Protein AF-A0A7S4MHS4-F1 (afdb_monomer_lite)

Organism: NCBI:txid1487602

Sequence (115 aa):
IYREIQRLIETREDPSRLHTLQKLYQYDGLDTCATDGMCAEKCPVAINTGEFVKEMRRLQSSMFADSLSMFIAKNYSAALSAARFALLGASWLHSTTSASFIKSINSLAHRLLPR

Foldseek 3Di:
DVVVLVVCVVVVPDPPVNVVVVVVCCVPPAVPDPLPQVVLVPDPVSDRVSVVSVVVVVVVDDPVVVVVVVVCVVVVVVNVVVVVVVVVVVVVCCVPVVVVVVVVVVVVVCVVDDD

Secondary structure (DSSP, 8-state):
-HHHHHHHHHH-S-HHHHHHHHHHHIIIIIIT---S-THHHH-TT---HHHHHHHHHHHTS-HHHHHHHHHHHHTHHHHHHHHHHHHHHHHHHHHHHHHHHHHHHHHHHHHH---

InterPro domains:
  IPR009051 Alpha-helical ferredoxin [G3DSA:1.10.1060.10] (2-67)

Structure (mmCIF, N/CA/C/O backbone):
data_AF-A0A7S4MHS4-F1
#
_entry.id   AF-A0A7S4MHS4-F1
#
loop_
_atom_site.group_PDB
_atom_site.id
_atom_site.type_symbol
_atom_site.label_atom_id
_atom_site.label_alt_id
_atom_site.label_comp_id
_atom_site.label_asym_id
_atom_site.label_entity_id
_atom_site.label_seq_id
_atom_site.pdbx_PDB_ins_code
_atom_site.Cartn_x
_atom_site.Cartn_y
_atom_site.Cartn_z
_atom_site.occupancy
_atom_site.B_iso_or_equiv
_atom_site.auth_seq_id
_atom_site.auth_comp_id
_atom_site.auth_asym_id
_atom_site.auth_atom_id
_atom_site.pdbx_PDB_model_num
ATOM 1 N N . ILE A 1 1 ? -19.728 -3.144 6.016 1.00 88.62 1 ILE A N 1
ATOM 2 C CA . ILE A 1 1 ? -18.611 -3.345 6.973 1.00 88.62 1 ILE A CA 1
ATOM 3 C C . ILE A 1 1 ? -18.001 -2.011 7.400 1.00 88.62 1 ILE A C 1
ATOM 5 O O . ILE A 1 1 ? -18.168 -1.661 8.557 1.00 88.62 1 ILE A O 1
ATOM 9 N N . TYR A 1 2 ? -17.408 -1.216 6.498 1.00 92.88 2 TYR A N 1
ATOM 10 C CA . TYR A 1 2 ? -16.755 0.052 6.877 1.00 92.88 2 TYR A CA 1
ATOM 11 C C . TYR A 1 2 ? -17.650 1.040 7.653 1.00 92.88 2 TYR A C 1
ATOM 13 O O . TYR A 1 2 ? -17.225 1.582 8.664 1.00 92.88 2 TYR A O 1
ATOM 21 N N . ARG A 1 3 ? -18.922 1.210 7.258 1.00 94.81 3 ARG A N 1
ATOM 22 C CA . ARG A 1 3 ? -19.891 2.041 8.004 1.00 94.81 3 ARG A CA 1
ATOM 23 C C . ARG A 1 3 ? -20.070 1.589 9.461 1.00 94.81 3 ARG A C 1
ATOM 25 O O . ARG A 1 3 ? -20.150 2.423 10.350 1.00 94.81 3 ARG A O 1
ATOM 32 N N . GLU A 1 4 ? -20.118 0.279 9.696 1.00 96.88 4 GLU A N 1
ATOM 33 C CA . GLU A 1 4 ? -20.254 -0.275 11.049 1.00 96.88 4 GLU A CA 1
ATOM 34 C C . GLU A 1 4 ? -18.964 -0.097 11.858 1.00 96.88 4 GLU A C 1
ATOM 36 O O . GLU A 1 4 ? -19.031 0.195 13.045 1.00 96.88 4 GLU A O 1
ATOM 41 N N . ILE A 1 5 ? -17.793 -0.193 11.214 1.00 96.38 5 ILE A N 1
ATOM 42 C CA . ILE A 1 5 ? -16.506 0.145 11.840 1.00 96.38 5 ILE A CA 1
ATOM 43 C C . ILE A 1 5 ? -16.525 1.601 12.329 1.00 96.38 5 ILE A C 1
ATOM 45 O O . ILE A 1 5 ? -16.180 1.843 13.479 1.00 96.38 5 ILE A O 1
ATOM 49 N N . GLN A 1 6 ? -16.975 2.553 11.501 1.00 96.19 6 GLN A N 1
ATOM 50 C CA . GLN A 1 6 ? -17.064 3.967 11.897 1.00 96.19 6 GLN A CA 1
ATOM 51 C C . GLN A 1 6 ? -18.028 4.179 13.069 1.00 96.19 6 GLN A C 1
ATOM 53 O O . GLN A 1 6 ? -17.652 4.789 14.067 1.00 96.19 6 GLN A O 1
ATOM 58 N N . ARG A 1 7 ? -19.225 3.579 13.012 1.00 98.06 7 ARG A N 1
ATOM 59 C CA . ARG A 1 7 ? -20.185 3.635 14.124 1.00 98.06 7 ARG A CA 1
ATOM 60 C C . ARG A 1 7 ? -19.575 3.108 15.429 1.00 98.06 7 ARG A C 1
ATOM 62 O O . ARG A 1 7 ? -19.746 3.722 16.478 1.00 98.06 7 ARG A O 1
ATOM 69 N N . LEU A 1 8 ? -18.860 1.981 15.387 1.00 98.00 8 LEU A N 1
ATOM 70 C CA . LEU A 1 8 ? -18.217 1.392 16.570 1.00 98.00 8 LEU A CA 1
ATOM 71 C C . LEU A 1 8 ? -17.035 2.226 17.091 1.00 98.00 8 LEU A C 1
ATOM 73 O O . LEU A 1 8 ? -16.819 2.266 18.301 1.00 98.00 8 LEU A O 1
ATOM 77 N N . ILE A 1 9 ? -16.299 2.916 16.213 1.00 96.75 9 ILE A N 1
ATOM 78 C CA . ILE A 1 9 ? -15.249 3.874 16.605 1.00 96.75 9 ILE A CA 1
ATOM 79 C C . ILE A 1 9 ? -15.854 5.049 17.385 1.00 96.75 9 ILE A C 1
ATOM 81 O O . ILE A 1 9 ? -15.316 5.437 18.423 1.00 96.75 9 ILE A O 1
ATOM 85 N N . GLU A 1 10 ? -16.969 5.598 16.902 1.00 97.50 10 GLU A N 1
ATOM 86 C CA . GLU A 1 10 ? -17.647 6.743 17.521 1.00 97.50 10 GLU A CA 1
ATOM 87 C C . GLU A 1 10 ? -18.312 6.371 18.853 1.00 97.50 10 GLU A C 1
ATOM 89 O O . GLU A 1 10 ? -18.130 7.057 19.858 1.00 97.50 10 GLU A O 1
ATOM 94 N N . THR A 1 11 ? -19.061 5.266 18.869 1.00 97.25 11 THR A N 1
ATOM 95 C CA . THR A 1 11 ? -19.882 4.845 20.020 1.00 97.25 11 THR A CA 1
ATOM 96 C C . THR A 1 11 ? -19.088 4.131 21.115 1.00 97.25 11 THR A C 1
ATOM 98 O O . THR A 1 11 ? -19.490 4.167 22.275 1.00 97.25 11 THR A O 1
ATOM 101 N N . ARG A 1 12 ? -17.958 3.490 20.775 1.00 95.88 12 ARG A N 1
ATOM 102 C CA . ARG A 1 12 ? -17.108 2.691 21.687 1.00 95.88 12 ARG A CA 1
ATOM 103 C C . ARG A 1 12 ? -17.827 1.536 22.406 1.00 95.88 12 ARG A C 1
ATOM 105 O O . ARG A 1 12 ? -17.332 1.053 23.420 1.00 95.88 12 ARG A O 1
ATOM 112 N N . GLU A 1 13 ? -18.961 1.077 21.878 1.00 95.81 13 GLU A N 1
ATOM 113 C CA . GLU A 1 13 ? -19.819 0.059 22.508 1.00 95.81 13 GLU A CA 1
ATOM 114 C C . GLU A 1 13 ? -19.182 -1.338 22.572 1.00 95.81 13 GLU A C 1
ATOM 116 O O . GLU A 1 13 ? -19.310 -2.022 23.583 1.00 95.81 13 GLU A O 1
ATOM 121 N N . ASP A 1 14 ? -18.503 -1.775 21.504 1.00 96.62 14 ASP A N 1
ATOM 122 C CA . ASP A 1 14 ? -17.963 -3.139 21.389 1.00 96.62 14 ASP A CA 1
ATOM 123 C C . ASP A 1 14 ? -16.560 -3.146 20.742 1.00 96.62 14 ASP A C 1
ATOM 125 O O . ASP A 1 14 ? -16.420 -3.259 19.514 1.00 96.62 14 ASP A O 1
ATOM 129 N N . PRO A 1 15 ? -15.495 -3.019 21.558 1.00 96.06 15 PRO A N 1
ATOM 130 C CA . PRO A 1 15 ? -14.113 -2.997 21.079 1.00 96.06 15 PRO A CA 1
ATOM 131 C C . PRO A 1 15 ? -13.657 -4.319 20.443 1.00 96.06 15 PRO A C 1
ATOM 133 O O . PRO A 1 15 ? -12.859 -4.314 19.502 1.00 96.06 15 PRO A O 1
ATOM 136 N N . SER A 1 16 ? -14.159 -5.459 20.928 1.00 97.31 16 SER A N 1
ATOM 137 C CA . SER A 1 16 ? -13.783 -6.786 20.423 1.00 97.31 16 SER A CA 1
ATOM 138 C C . SER A 1 16 ? -14.331 -7.017 19.016 1.00 97.31 16 SER A C 1
ATOM 140 O O . SER A 1 16 ? -13.610 -7.479 18.118 1.00 97.31 16 SER A O 1
ATOM 142 N N . ARG A 1 17 ? -15.591 -6.637 18.788 1.00 97.00 17 ARG A N 1
ATOM 143 C CA . ARG A 1 17 ? -16.203 -6.675 17.458 1.00 97.00 17 ARG A CA 1
ATOM 144 C C . ARG A 1 17 ? -15.569 -5.659 16.518 1.00 97.00 17 ARG A C 1
ATOM 146 O O . ARG A 1 17 ? -15.319 -6.005 15.363 1.00 97.00 17 ARG A O 1
ATOM 153 N N . LEU A 1 18 ? -15.243 -4.456 16.998 1.00 98.00 18 LEU A N 1
ATOM 154 C CA . LEU A 1 18 ? -14.508 -3.459 16.214 1.00 98.00 18 LEU A CA 1
ATOM 155 C C . LEU A 1 18 ? -13.182 -4.029 15.692 1.00 98.00 18 LEU A C 1
ATOM 157 O O . LEU A 1 18 ? -12.940 -3.986 14.486 1.00 98.00 18 LEU A O 1
ATOM 161 N N . HIS A 1 19 ? -12.365 -4.619 16.570 1.00 97.06 19 HIS A N 1
ATOM 162 C CA . HIS A 1 19 ? -11.082 -5.207 16.180 1.00 97.06 19 HIS A CA 1
ATOM 163 C C . HIS A 1 19 ? -11.250 -6.323 15.137 1.00 97.06 19 HIS A C 1
ATOM 165 O O . HIS A 1 19 ? -10.529 -6.373 14.139 1.00 97.06 19 HIS A O 1
ATOM 171 N N . THR A 1 20 ? -12.251 -7.186 15.329 1.00 96.88 20 THR A N 1
ATOM 172 C CA . THR A 1 20 ? -12.566 -8.268 14.384 1.00 96.88 20 THR A CA 1
ATOM 173 C C . THR A 1 20 ? -12.938 -7.717 13.007 1.00 96.88 20 THR A C 1
ATOM 175 O O . THR A 1 20 ? -12.401 -8.163 11.993 1.00 96.88 20 THR A O 1
ATOM 178 N N . LEU A 1 21 ? -13.818 -6.712 12.958 1.00 97.12 21 LEU A N 1
ATOM 179 C CA . LEU A 1 21 ? -14.240 -6.088 11.704 1.00 97.12 21 LEU A CA 1
ATOM 180 C C . LEU A 1 21 ? -13.094 -5.349 11.010 1.00 97.12 21 LEU A C 1
ATOM 182 O O . LEU A 1 21 ? -12.989 -5.431 9.789 1.00 97.12 21 LEU A O 1
ATOM 186 N N . GLN A 1 22 ? -12.227 -4.663 11.758 1.00 95.94 22 GLN A N 1
ATOM 187 C CA . GLN A 1 22 ? -11.037 -4.012 11.203 1.00 95.94 22 GLN A CA 1
ATOM 188 C C . GLN A 1 22 ? -10.094 -5.029 10.553 1.00 95.94 22 GLN A C 1
ATOM 190 O O . GLN A 1 22 ? -9.651 -4.813 9.426 1.00 95.94 22 GLN A O 1
ATOM 195 N N . LYS A 1 23 ? -9.837 -6.159 11.223 1.00 95.25 23 LYS A N 1
ATOM 196 C CA . LYS A 1 23 ? -8.977 -7.223 10.692 1.00 95.25 23 LYS A CA 1
ATOM 197 C C . LYS A 1 23 ? -9.548 -7.847 9.417 1.00 95.25 23 LYS A C 1
ATOM 199 O O . LYS A 1 23 ? -8.808 -8.033 8.457 1.00 95.25 23 LYS A O 1
ATOM 204 N N . LEU A 1 24 ? -10.849 -8.143 9.394 1.00 95.88 24 LEU A N 1
ATOM 205 C CA . LEU A 1 24 ? -11.519 -8.665 8.196 1.00 95.88 24 LEU A CA 1
ATOM 206 C C . LEU A 1 24 ? -11.472 -7.651 7.049 1.00 95.88 24 LEU A C 1
ATOM 208 O O . LEU A 1 24 ? -11.111 -7.989 5.925 1.00 95.88 24 LEU A O 1
ATOM 212 N N . TYR A 1 25 ? -11.767 -6.385 7.349 1.00 95.75 25 TYR A N 1
ATOM 213 C CA . TYR A 1 25 ? -11.783 -5.325 6.347 1.00 95.75 25 TYR A CA 1
ATOM 214 C C . TYR A 1 25 ? -10.403 -5.046 5.740 1.00 95.75 25 TYR A C 1
ATOM 216 O O . TYR A 1 25 ? -10.332 -4.652 4.577 1.00 95.75 25 TYR A O 1
ATOM 224 N N . GLN A 1 26 ? -9.315 -5.273 6.485 1.00 95.50 26 GLN A N 1
ATOM 225 C CA . GLN A 1 26 ? -7.962 -5.158 5.942 1.00 95.50 26 GLN A CA 1
ATOM 226 C C . GLN A 1 26 ? -7.784 -6.071 4.725 1.00 95.50 26 GLN A C 1
ATOM 228 O O . GLN A 1 26 ? -7.416 -5.590 3.661 1.00 95.50 26 GLN A O 1
ATOM 233 N N . TYR A 1 27 ? -8.124 -7.353 4.837 1.00 93.81 27 TYR A N 1
ATOM 234 C CA . TYR A 1 27 ? -7.957 -8.279 3.721 1.00 93.81 27 TYR A CA 1
ATOM 235 C C . TYR A 1 27 ? -9.056 -8.108 2.658 1.00 93.81 27 TYR A C 1
ATOM 237 O O . TYR A 1 27 ? -8.766 -7.844 1.488 1.00 93.81 27 TYR A O 1
ATOM 245 N N . ASP A 1 28 ? -10.324 -8.177 3.068 1.00 93.38 28 ASP A N 1
ATOM 246 C CA . ASP A 1 28 ? -11.476 -8.215 2.152 1.00 93.38 28 ASP A CA 1
ATOM 247 C C . ASP A 1 28 ? -11.762 -6.868 1.473 1.00 93.38 28 ASP A C 1
ATOM 249 O O . ASP A 1 28 ? -12.397 -6.814 0.422 1.00 93.38 28 ASP A O 1
ATOM 253 N N . GLY A 1 29 ? -11.357 -5.762 2.102 1.00 92.31 29 GLY A N 1
ATOM 254 C CA . GLY A 1 29 ? -11.644 -4.408 1.633 1.00 92.31 29 GLY A CA 1
ATOM 255 C C . GLY A 1 29 ? -10.420 -3.673 1.103 1.00 92.31 29 GLY A C 1
ATOM 256 O O . GLY A 1 29 ? -10.525 -2.958 0.105 1.00 92.31 29 GLY A O 1
ATOM 257 N N . LEU A 1 30 ? -9.269 -3.821 1.766 1.00 95.38 30 LEU A N 1
ATOM 258 C CA . LEU A 1 30 ? -8.059 -3.094 1.394 1.00 95.38 30 LEU A CA 1
ATOM 259 C C . LEU A 1 30 ? -7.142 -3.950 0.535 1.00 95.38 30 LEU A C 1
ATOM 261 O O . LEU A 1 30 ? -6.921 -3.562 -0.602 1.00 95.38 30 LEU A O 1
ATOM 265 N N . ASP A 1 31 ? -6.626 -5.080 1.008 1.00 95.12 31 ASP A N 1
ATOM 266 C CA . ASP A 1 31 ? -5.529 -5.815 0.358 1.00 95.12 31 ASP A CA 1
ATOM 267 C C . ASP A 1 31 ? -5.945 -6.481 -0.962 1.00 95.12 31 ASP A C 1
ATOM 269 O O . ASP A 1 31 ? -5.188 -6.468 -1.931 1.00 95.12 31 ASP A O 1
ATOM 273 N N . THR A 1 32 ? -7.172 -6.995 -1.038 1.00 95.38 32 THR A N 1
ATOM 274 C CA . THR A 1 32 ? -7.716 -7.647 -2.246 1.00 95.38 32 THR A CA 1
ATOM 275 C C . THR A 1 32 ? -8.200 -6.663 -3.317 1.00 95.38 32 THR A C 1
ATOM 277 O O . THR A 1 32 ? -8.479 -7.064 -4.448 1.00 95.38 32 THR A O 1
ATOM 280 N N . CYS A 1 33 ? -8.274 -5.364 -3.008 1.00 95.06 33 CYS A N 1
ATOM 281 C CA . CYS A 1 33 ? -8.657 -4.342 -3.978 1.00 95.06 33 CYS A CA 1
ATOM 282 C C . CYS A 1 33 ? -7.567 -4.148 -5.048 1.00 95.06 33 CYS A C 1
ATOM 284 O O . CYS A 1 33 ? -6.407 -3.864 -4.732 1.00 95.06 33 CYS A O 1
ATOM 286 N N . ALA A 1 34 ? -7.960 -4.210 -6.325 1.00 95.38 34 ALA A N 1
ATOM 287 C CA . ALA A 1 34 ? -7.070 -3.977 -7.466 1.00 95.38 34 ALA A CA 1
ATOM 288 C C . ALA A 1 34 ? -6.647 -2.505 -7.634 1.00 95.38 34 ALA A C 1
ATOM 290 O O . ALA A 1 34 ? -5.665 -2.217 -8.314 1.00 95.38 34 ALA A O 1
ATOM 291 N N . THR A 1 35 ? -7.345 -1.557 -6.993 1.00 95.31 35 THR A N 1
ATOM 292 C CA . THR A 1 35 ? -7.077 -0.101 -7.049 1.00 95.31 35 THR A CA 1
ATOM 293 C C . THR A 1 35 ? -7.117 0.534 -8.449 1.00 95.31 35 THR A C 1
ATOM 295 O O . THR A 1 35 ? -6.641 1.653 -8.640 1.00 95.31 35 THR A O 1
ATOM 298 N N . ASP A 1 36 ? -7.722 -0.152 -9.416 1.00 95.12 36 ASP A N 1
ATOM 299 C CA . ASP A 1 36 ? -7.899 0.297 -10.802 1.00 95.12 36 ASP A CA 1
ATOM 300 C C . ASP A 1 36 ? -9.100 1.242 -10.993 1.00 95.12 36 ASP A C 1
ATOM 302 O O . ASP A 1 36 ? -9.148 1.993 -11.962 1.00 95.12 36 ASP A O 1
ATOM 306 N N . GLY A 1 37 ? -10.051 1.245 -10.055 1.00 94.25 37 GLY A N 1
ATOM 307 C CA . GLY A 1 37 ? -11.243 2.094 -10.100 1.00 94.25 37 GLY A CA 1
ATOM 308 C C . GLY A 1 37 ? -12.368 1.561 -10.988 1.00 94.25 37 GLY A C 1
ATOM 309 O O . GLY A 1 37 ? -13.394 2.229 -11.108 1.00 94.25 37 GLY A O 1
ATOM 310 N N . MET A 1 38 ? -12.254 0.342 -11.532 1.00 95.06 38 MET A N 1
ATOM 311 C CA . MET A 1 38 ? -13.267 -0.232 -12.437 1.00 95.06 38 MET A CA 1
ATOM 312 C C . MET A 1 38 ? -14.653 -0.392 -11.790 1.00 95.06 38 MET A C 1
ATOM 314 O O . MET A 1 38 ? -15.663 -0.492 -12.482 1.00 95.06 38 MET A O 1
ATOM 318 N N . CYS A 1 39 ? -14.731 -0.363 -10.457 1.00 94.50 39 CYS A N 1
ATOM 319 C CA . CYS A 1 39 ? -15.991 -0.308 -9.715 1.00 94.50 39 CYS A CA 1
ATOM 320 C C . CYS 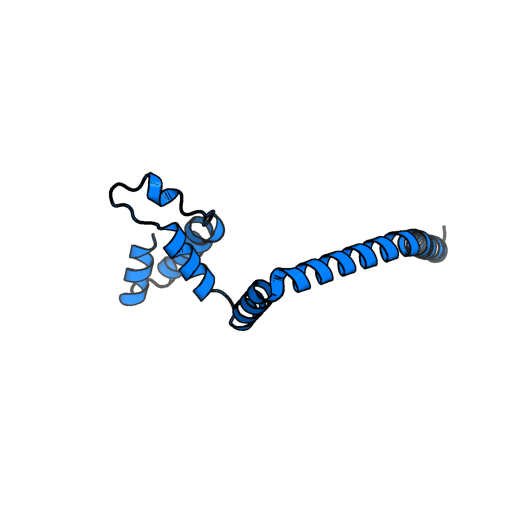A 1 39 ? -16.896 0.874 -10.116 1.00 94.50 39 CYS A C 1
ATOM 322 O O . CYS A 1 39 ? -18.120 0.737 -10.072 1.00 94.50 39 CYS A O 1
ATOM 324 N N . ALA A 1 40 ? -16.315 2.003 -10.538 1.00 96.31 40 ALA A N 1
ATOM 325 C CA . ALA A 1 40 ? -17.058 3.201 -10.913 1.00 96.31 40 ALA A CA 1
ATOM 326 C C . ALA A 1 40 ? -17.901 2.980 -12.179 1.00 96.31 40 ALA A C 1
ATOM 328 O O . ALA A 1 40 ? -19.038 3.436 -12.235 1.00 96.31 40 ALA A O 1
ATOM 329 N N . GLU A 1 41 ? -17.399 2.188 -13.133 1.00 94.69 41 GLU A N 1
ATOM 330 C CA . GLU A 1 41 ? -18.064 1.879 -14.411 1.00 94.69 41 GLU A CA 1
ATOM 331 C C . GLU A 1 41 ? -19.411 1.162 -14.239 1.00 94.69 41 GLU A C 1
ATOM 333 O O . GLU A 1 41 ? -20.296 1.239 -15.089 1.00 94.69 41 GLU A O 1
ATOM 338 N N . LYS A 1 42 ? -19.572 0.417 -13.139 1.00 94.56 42 LYS A N 1
ATOM 339 C CA . LYS A 1 42 ? -20.806 -0.317 -12.814 1.00 94.56 42 LYS A CA 1
ATOM 340 C C . LYS A 1 42 ? -21.640 0.369 -11.736 1.00 94.56 42 LYS A C 1
ATOM 342 O O . LYS A 1 42 ? -22.752 -0.078 -11.458 1.00 94.56 42 LYS A O 1
ATOM 347 N N . CYS A 1 43 ? -21.118 1.418 -11.104 1.00 95.31 43 CYS A N 1
ATOM 348 C CA . CYS A 1 43 ? -21.790 2.079 -9.998 1.00 95.31 43 CYS A CA 1
ATOM 349 C C . CYS A 1 43 ? -22.918 2.985 -10.530 1.00 95.31 43 CYS A C 1
ATOM 351 O O . CYS A 1 43 ? -22.629 3.933 -11.257 1.00 95.31 43 CYS A O 1
ATOM 353 N N . PRO A 1 44 ? -24.191 2.786 -10.130 1.00 96.75 44 PRO A N 1
ATOM 354 C CA . PRO A 1 44 ? -25.319 3.581 -10.636 1.00 96.75 44 PRO A CA 1
ATOM 355 C C . PRO A 1 44 ? -25.255 5.065 -10.244 1.00 96.75 44 PRO A C 1
ATOM 357 O O . PRO A 1 44 ? -25.978 5.885 -10.798 1.00 96.75 44 PRO A O 1
ATOM 360 N N . VAL A 1 45 ? -24.403 5.404 -9.276 1.00 96.25 45 VAL A N 1
ATOM 361 C CA . VAL A 1 45 ? -24.179 6.767 -8.774 1.00 96.25 45 VAL A CA 1
ATOM 362 C C . VAL A 1 45 ? -22.763 7.274 -9.075 1.00 96.25 45 VAL A C 1
ATOM 364 O O . VAL A 1 45 ? -22.344 8.272 -8.501 1.00 96.25 45 VAL A O 1
ATOM 367 N N . ALA A 1 46 ? -22.021 6.584 -9.953 1.00 92.44 46 ALA A N 1
ATOM 368 C CA . ALA A 1 46 ? -20.684 6.968 -10.416 1.00 92.44 46 ALA A CA 1
ATOM 369 C C . ALA A 1 46 ? -19.647 7.212 -9.295 1.00 92.44 46 ALA A C 1
ATOM 371 O O . ALA A 1 46 ? -18.753 8.046 -9.425 1.00 92.44 46 ALA A O 1
ATOM 372 N N . ILE A 1 47 ? -19.745 6.476 -8.183 1.00 95.56 47 ILE A N 1
ATOM 373 C CA . ILE A 1 47 ? -18.781 6.563 -7.077 1.00 95.56 47 ILE A CA 1
ATOM 374 C C . ILE A 1 47 ? -17.617 5.601 -7.323 1.00 95.56 47 ILE A C 1
ATOM 376 O O . ILE A 1 47 ? -17.823 4.413 -7.574 1.00 95.56 47 ILE A O 1
ATOM 380 N N . ASN A 1 48 ? -16.390 6.097 -7.158 1.00 94.75 48 ASN A N 1
ATOM 381 C CA . ASN A 1 48 ? -15.174 5.292 -7.214 1.00 94.75 48 ASN A CA 1
ATOM 382 C C . ASN A 1 48 ? -14.711 4.886 -5.805 1.00 94.75 48 ASN A C 1
ATOM 384 O O . ASN A 1 48 ? -14.032 5.639 -5.106 1.00 94.75 48 ASN A O 1
ATOM 388 N N . THR A 1 49 ? -15.039 3.666 -5.381 1.00 93.56 49 THR A N 1
ATOM 389 C CA . THR A 1 49 ? -14.544 3.127 -4.102 1.00 93.56 49 THR A CA 1
ATOM 390 C C . THR A 1 49 ? -13.065 2.739 -4.155 1.00 93.56 49 THR A C 1
ATOM 392 O O . THR A 1 49 ? -12.417 2.681 -3.112 1.00 93.56 49 THR A O 1
ATOM 395 N N . GLY A 1 50 ? -12.499 2.527 -5.346 1.00 95.44 50 GLY A N 1
ATOM 396 C CA . GLY A 1 50 ? -11.070 2.273 -5.529 1.00 95.44 50 GLY A CA 1
ATOM 397 C C . GLY A 1 50 ? -10.205 3.469 -5.129 1.00 95.44 50 GLY A C 1
ATOM 398 O O . GLY A 1 50 ? -9.163 3.287 -4.503 1.00 95.44 50 GLY A O 1
ATOM 399 N N . GLU A 1 51 ? -10.652 4.694 -5.413 1.00 95.62 51 GLU A N 1
ATOM 400 C CA . GLU A 1 51 ? 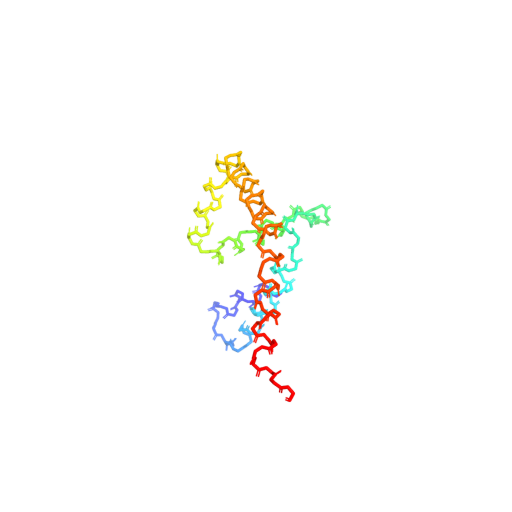-9.969 5.917 -4.969 1.00 95.62 51 GLU A CA 1
ATOM 401 C C . GLU A 1 51 ? -9.981 6.050 -3.442 1.00 95.62 51 GLU A C 1
ATOM 403 O O . GLU A 1 51 ? -8.947 6.315 -2.828 1.00 95.62 51 GLU A O 1
ATOM 408 N N . PHE A 1 52 ? -11.119 5.740 -2.820 1.00 93.69 52 PHE A N 1
ATOM 409 C CA . PHE A 1 52 ? -11.228 5.664 -1.366 1.00 93.69 52 PHE A CA 1
ATOM 410 C C . PHE A 1 52 ? -10.253 4.637 -0.759 1.00 93.69 52 PHE A C 1
ATOM 412 O O . PHE A 1 52 ? -9.571 4.936 0.222 1.00 93.69 52 PHE A O 1
ATOM 419 N N . VAL A 1 53 ? -10.114 3.448 -1.356 1.00 96.12 53 VAL A N 1
ATOM 420 C CA . VAL A 1 53 ? -9.137 2.444 -0.894 1.00 96.12 53 VAL A CA 1
ATOM 421 C C . VAL A 1 53 ? -7.694 2.931 -1.069 1.00 96.12 53 VAL A C 1
ATOM 423 O O . VAL A 1 53 ? -6.870 2.703 -0.181 1.00 96.12 53 VAL A O 1
ATOM 426 N N . LYS A 1 54 ? -7.369 3.627 -2.168 1.00 94.69 54 LYS A N 1
ATOM 427 C CA . LYS A 1 54 ? -6.029 4.210 -2.379 1.00 94.69 54 LYS A CA 1
ATOM 428 C C . LYS A 1 54 ? -5.679 5.218 -1.290 1.00 94.69 54 LYS A C 1
ATOM 430 O O . LYS A 1 54 ? -4.568 5.173 -0.767 1.00 94.69 54 LYS A O 1
ATOM 435 N N . GLU A 1 55 ? -6.625 6.072 -0.920 1.00 93.69 55 GLU A N 1
ATOM 436 C CA . GLU A 1 55 ? -6.445 7.029 0.170 1.00 93.69 55 GLU A CA 1
ATOM 437 C C . GLU A 1 55 ? -6.225 6.316 1.511 1.00 93.69 55 GLU A C 1
ATOM 439 O O . GLU A 1 55 ? -5.254 6.595 2.211 1.00 93.69 55 GLU A O 1
ATOM 444 N N . MET A 1 56 ? -7.048 5.315 1.833 1.00 94.12 56 MET A N 1
ATOM 445 C CA . MET A 1 56 ? -6.881 4.513 3.052 1.00 94.12 56 MET A CA 1
ATOM 446 C C . MET A 1 56 ? -5.513 3.815 3.114 1.00 94.12 56 MET A C 1
ATOM 448 O O . MET A 1 56 ? -4.855 3.847 4.153 1.00 94.12 56 MET A O 1
ATOM 452 N N . ARG A 1 57 ? -5.047 3.227 2.002 1.00 93.75 57 ARG A N 1
ATOM 453 C CA . ARG A 1 57 ? -3.707 2.620 1.914 1.00 93.75 57 ARG A CA 1
ATOM 454 C C . ARG A 1 57 ? -2.596 3.664 2.070 1.00 93.75 57 ARG A C 1
ATOM 456 O O . ARG A 1 57 ? -1.583 3.370 2.698 1.00 93.75 57 ARG A O 1
ATOM 463 N N . ARG A 1 58 ? -2.783 4.887 1.554 1.00 92.44 58 ARG A N 1
ATOM 464 C CA . ARG A 1 58 ? -1.840 6.000 1.767 1.00 92.44 58 ARG A CA 1
ATOM 465 C C . ARG A 1 58 ? -1.742 6.364 3.247 1.00 92.44 58 ARG A C 1
ATOM 467 O O . ARG A 1 58 ? -0.634 6.511 3.747 1.00 92.44 58 ARG A O 1
ATOM 474 N N . LEU A 1 59 ? -2.871 6.446 3.953 1.00 91.31 59 LEU A N 1
ATOM 475 C CA . LEU A 1 59 ? -2.909 6.749 5.392 1.00 91.31 59 LEU A CA 1
ATOM 476 C C . LEU A 1 59 ? -2.242 5.668 6.260 1.00 91.31 59 LEU A C 1
ATOM 478 O O . LEU A 1 59 ? -1.766 5.971 7.350 1.00 91.31 59 LEU A O 1
ATOM 482 N N . GLN A 1 60 ? -2.192 4.420 5.785 1.00 91.62 60 GLN A N 1
ATOM 483 C CA . GLN A 1 60 ? -1.464 3.322 6.435 1.00 91.62 60 GLN A CA 1
ATOM 484 C C . GLN A 1 60 ? 0.036 3.300 6.089 1.00 91.62 60 GLN A C 1
ATOM 486 O O . GLN A 1 60 ? 0.802 2.567 6.717 1.00 91.62 60 GLN A O 1
ATOM 491 N N . SER A 1 61 ? 0.470 4.077 5.093 1.00 90.62 61 SER A N 1
ATOM 492 C CA . SER A 1 61 ? 1.868 4.137 4.675 1.00 90.62 61 SER A CA 1
ATOM 493 C C . SER A 1 61 ? 2.705 4.975 5.643 1.00 90.62 61 SER A C 1
ATOM 495 O O . SER A 1 61 ? 2.244 5.953 6.229 1.00 90.62 61 SER A O 1
ATOM 497 N N . SER A 1 62 ? 3.978 4.612 5.795 1.00 94.38 62 SER A N 1
ATOM 498 C CA . SER A 1 62 ? 4.917 5.414 6.583 1.00 94.38 62 SER A CA 1
ATOM 499 C C . SER A 1 62 ? 5.320 6.689 5.834 1.00 94.38 62 SER A C 1
ATOM 501 O O . SER A 1 62 ? 5.468 6.682 4.612 1.00 94.38 62 SER A O 1
ATOM 503 N N . MET A 1 63 ? 5.601 7.770 6.572 1.00 91.75 63 MET A N 1
ATOM 504 C CA . MET A 1 63 ? 6.092 9.03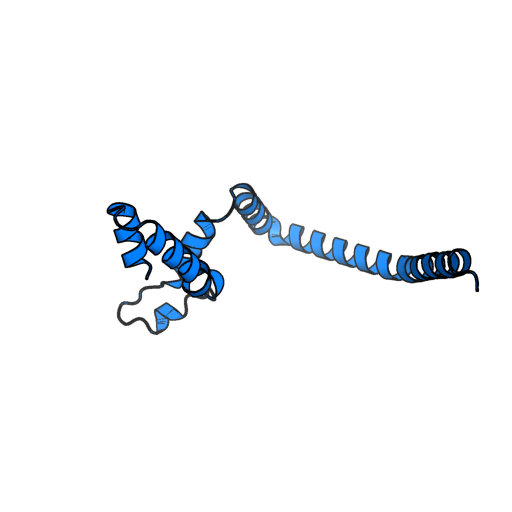2 5.991 1.00 91.75 63 MET A CA 1
ATOM 505 C C . MET A 1 63 ? 7.370 8.839 5.160 1.00 91.75 63 MET A C 1
ATOM 507 O O . MET A 1 63 ? 7.569 9.499 4.142 1.00 91.75 63 MET A O 1
ATOM 511 N N . PHE A 1 64 ? 8.239 7.914 5.581 1.00 94.81 64 PHE A N 1
ATOM 512 C CA . PHE A 1 64 ? 9.446 7.566 4.838 1.00 94.81 64 PHE A CA 1
ATOM 513 C C . PHE A 1 64 ? 9.117 6.896 3.500 1.00 94.81 64 PHE A C 1
ATOM 515 O O . PHE A 1 64 ? 9.658 7.297 2.471 1.00 94.81 64 PHE A O 1
ATOM 522 N N . ALA A 1 65 ? 8.218 5.905 3.501 1.00 92.62 65 ALA A N 1
ATOM 523 C CA . ALA A 1 65 ? 7.806 5.212 2.284 1.00 92.62 65 ALA A CA 1
ATOM 524 C C . ALA A 1 65 ? 7.119 6.161 1.293 1.00 92.62 65 ALA A C 1
ATOM 526 O O . ALA A 1 65 ? 7.386 6.078 0.094 1.00 92.62 65 ALA A O 1
ATOM 527 N N . ASP A 1 66 ? 6.292 7.088 1.778 1.00 91.69 66 ASP A N 1
ATOM 528 C CA . ASP A 1 66 ? 5.647 8.108 0.944 1.00 91.69 66 ASP A CA 1
ATOM 529 C C . ASP A 1 66 ? 6.676 9.058 0.305 1.00 91.69 66 ASP A C 1
ATOM 531 O O . ASP A 1 66 ? 6.711 9.223 -0.917 1.00 91.69 66 ASP A O 1
ATOM 535 N N . SER A 1 67 ? 7.610 9.585 1.104 1.00 94.06 67 SER A N 1
ATOM 536 C CA . SER A 1 67 ? 8.688 10.456 0.617 1.00 94.06 67 SER A CA 1
ATOM 537 C C . SER A 1 67 ? 9.593 9.755 -0.404 1.00 94.06 67 SER A C 1
ATOM 539 O O . SER A 1 67 ? 9.896 10.310 -1.464 1.00 94.06 67 SER A O 1
ATOM 541 N N . LEU A 1 68 ? 9.972 8.501 -0.136 1.00 95.25 68 LEU A N 1
ATOM 542 C CA . LEU A 1 68 ? 10.753 7.683 -1.063 1.00 95.25 68 LEU A CA 1
ATOM 543 C C . LEU A 1 68 ? 9.987 7.423 -2.365 1.00 95.25 68 LEU A C 1
ATOM 545 O O . LEU A 1 68 ? 10.558 7.550 -3.449 1.00 95.25 68 LEU A O 1
ATOM 549 N N . SER A 1 69 ? 8.694 7.109 -2.274 1.00 93.19 69 SER A N 1
ATOM 550 C CA . SER A 1 69 ? 7.834 6.896 -3.443 1.00 93.19 69 SER A CA 1
ATOM 551 C C . SER A 1 69 ? 7.760 8.156 -4.304 1.00 93.19 69 SER A C 1
ATOM 553 O O . SER A 1 69 ? 7.943 8.085 -5.520 1.00 93.19 69 SER A O 1
ATOM 555 N N . MET A 1 70 ? 7.594 9.324 -3.680 1.00 94.81 70 MET A N 1
ATOM 556 C CA . MET A 1 70 ? 7.607 10.618 -4.366 1.00 94.81 70 MET A CA 1
ATOM 557 C C . MET A 1 70 ? 8.968 10.938 -4.992 1.00 94.81 70 MET A C 1
ATOM 559 O O . MET A 1 70 ? 9.022 11.472 -6.103 1.00 94.81 70 MET A O 1
ATOM 563 N N . PHE A 1 71 ? 10.072 10.606 -4.321 1.00 96.44 71 PHE A N 1
ATOM 564 C CA . PHE A 1 71 ? 11.417 10.784 -4.866 1.00 96.44 71 PHE A CA 1
ATOM 565 C C . PHE A 1 71 ? 11.651 9.910 -6.105 1.00 96.44 71 PHE A C 1
ATOM 567 O O . PHE A 1 71 ? 12.136 10.415 -7.123 1.00 96.44 71 PHE A O 1
ATOM 574 N N . ILE A 1 72 ? 11.264 8.632 -6.042 1.00 97.06 72 ILE A N 1
ATOM 575 C CA . ILE A 1 72 ? 11.341 7.695 -7.171 1.00 97.06 72 ILE A CA 1
ATOM 576 C C . ILE A 1 72 ? 10.451 8.175 -8.317 1.00 97.06 72 ILE A C 1
ATOM 578 O O . ILE A 1 72 ? 10.904 8.195 -9.457 1.00 97.06 72 ILE A O 1
ATOM 582 N N . ALA A 1 73 ? 9.221 8.610 -8.031 1.00 95.75 73 ALA A N 1
ATOM 583 C CA . ALA A 1 73 ? 8.298 9.109 -9.047 1.00 95.75 73 ALA A CA 1
ATOM 584 C C . ALA A 1 73 ? 8.860 10.336 -9.783 1.00 95.75 73 ALA A C 1
ATOM 586 O O . ALA A 1 73 ? 8.810 10.398 -11.010 1.00 95.75 73 ALA A O 1
ATOM 587 N N . LYS A 1 74 ? 9.463 11.284 -9.051 1.00 97.31 74 LYS A N 1
ATOM 588 C CA . LYS A 1 74 ? 10.104 12.474 -9.637 1.00 97.31 74 LYS A CA 1
ATOM 589 C C . LYS A 1 74 ? 11.361 12.144 -10.447 1.00 97.31 74 LYS A C 1
ATOM 591 O O . LYS A 1 74 ? 11.658 12.847 -11.406 1.00 97.31 74 LYS A O 1
ATOM 596 N N . ASN A 1 75 ? 12.085 11.086 -10.079 1.00 97.12 75 ASN A N 1
ATOM 597 C CA . ASN A 1 75 ? 13.358 10.693 -10.695 1.00 97.12 75 ASN A CA 1
ATOM 598 C C . ASN A 1 75 ? 13.284 9.313 -11.366 1.00 97.12 75 ASN A C 1
ATOM 600 O O . ASN A 1 75 ? 14.251 8.550 -11.340 1.00 97.12 75 ASN A O 1
ATOM 604 N N . TYR A 1 76 ? 12.140 8.975 -11.967 1.00 96.75 76 TYR A N 1
ATOM 605 C CA . TYR A 1 76 ? 11.842 7.613 -12.419 1.00 96.75 76 TYR A CA 1
ATOM 606 C C . TYR A 1 76 ? 12.880 7.052 -13.399 1.00 96.75 76 TYR A C 1
ATOM 608 O O . TYR A 1 76 ? 13.309 5.907 -13.267 1.00 96.75 76 TYR A O 1
ATOM 616 N N . SER A 1 77 ? 13.341 7.866 -14.353 1.00 97.25 77 SER A N 1
ATOM 617 C CA . SER A 1 77 ? 14.364 7.469 -15.330 1.00 97.25 77 SER A CA 1
ATOM 618 C C . SER A 1 77 ? 15.696 7.096 -14.669 1.00 97.25 77 SER A C 1
ATOM 620 O O . SER A 1 77 ? 16.304 6.079 -15.021 1.00 97.25 77 SER A O 1
ATOM 622 N N . ALA A 1 78 ? 16.132 7.885 -13.684 1.00 97.12 78 ALA A N 1
ATOM 623 C CA .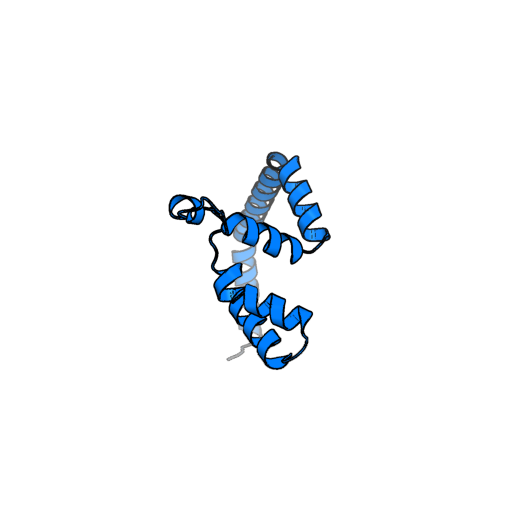 ALA A 1 78 ? 17.348 7.637 -12.919 1.00 97.12 78 ALA A CA 1
ATOM 624 C C . ALA A 1 78 ? 17.193 6.409 -12.012 1.00 97.12 78 ALA A C 1
ATOM 626 O O . ALA A 1 78 ? 18.058 5.533 -12.021 1.00 97.12 78 ALA A O 1
ATOM 627 N N . ALA A 1 79 ? 16.067 6.296 -11.299 1.00 97.25 79 ALA A N 1
ATOM 628 C CA . ALA A 1 79 ? 15.763 5.147 -10.447 1.00 97.25 79 ALA A CA 1
ATOM 629 C C . ALA A 1 79 ? 15.738 3.835 -11.251 1.00 97.25 79 ALA A C 1
ATOM 631 O O . ALA A 1 79 ? 16.349 2.843 -10.852 1.00 97.25 79 ALA A O 1
ATOM 632 N N . LEU A 1 80 ? 15.106 3.842 -12.427 1.00 97.06 80 LEU A N 1
ATOM 633 C CA . LEU A 1 80 ? 15.061 2.691 -13.326 1.00 97.06 80 LEU A CA 1
ATOM 634 C C . LEU A 1 80 ? 16.450 2.320 -13.860 1.00 97.06 80 LEU A C 1
ATOM 636 O O . LEU A 1 80 ? 16.788 1.140 -13.945 1.00 97.06 80 LEU A O 1
ATOM 640 N N . SER A 1 81 ? 17.267 3.314 -14.212 1.00 97.69 81 SER A N 1
ATOM 641 C CA . SER A 1 81 ? 18.640 3.077 -14.670 1.00 97.69 81 SER A CA 1
ATOM 642 C C . SER A 1 81 ? 19.492 2.458 -13.561 1.00 97.69 81 SER A C 1
ATOM 644 O O . SER A 1 81 ? 20.158 1.452 -13.795 1.00 97.69 81 SER A O 1
ATOM 646 N N . ALA A 1 82 ? 19.403 2.986 -12.338 1.00 97.25 82 ALA A N 1
ATOM 647 C CA . ALA A 1 82 ? 20.082 2.427 -11.172 1.00 97.25 82 ALA A CA 1
ATOM 648 C C . ALA A 1 82 ? 19.649 0.976 -10.897 1.00 97.25 82 ALA A C 1
ATOM 650 O O . ALA A 1 82 ? 20.501 0.107 -10.714 1.00 97.25 82 ALA A O 1
ATOM 651 N N . ALA A 1 83 ? 18.344 0.689 -10.951 1.00 97.25 83 ALA A N 1
ATOM 652 C CA . ALA A 1 83 ? 17.818 -0.665 -10.778 1.00 97.25 83 ALA A CA 1
ATOM 653 C C . ALA A 1 83 ? 18.352 -1.641 -11.844 1.00 97.25 83 ALA A C 1
ATOM 655 O O . ALA A 1 83 ? 18.733 -2.766 -11.517 1.00 97.25 83 ALA A O 1
ATOM 656 N N . ARG A 1 84 ? 18.448 -1.209 -13.111 1.00 97.31 84 ARG A N 1
ATOM 657 C CA . ARG A 1 84 ? 19.048 -2.013 -14.191 1.00 97.31 84 ARG A CA 1
ATOM 658 C C . ARG A 1 84 ? 20.512 -2.337 -13.915 1.00 97.31 84 ARG A C 1
ATOM 660 O O . ARG A 1 84 ? 20.895 -3.500 -14.008 1.00 97.31 84 ARG A O 1
ATOM 667 N N . PHE A 1 85 ? 21.320 -1.343 -13.546 1.00 97.31 85 PHE A N 1
ATOM 668 C CA . PHE A 1 85 ? 22.730 -1.575 -13.221 1.00 97.31 85 PHE A CA 1
ATOM 669 C C . PHE A 1 85 ? 22.905 -2.483 -12.001 1.00 97.31 85 PHE A C 1
ATOM 671 O O . PHE A 1 85 ? 23.767 -3.359 -12.023 1.00 97.31 85 PHE A O 1
ATOM 678 N N . ALA A 1 86 ? 22.060 -2.336 -10.978 1.00 96.56 86 ALA A N 1
ATOM 679 C CA . ALA A 1 86 ? 22.071 -3.214 -9.812 1.00 96.56 86 ALA A CA 1
ATOM 680 C C . ALA A 1 86 ? 21.799 -4.679 -10.195 1.00 96.56 86 ALA A C 1
ATOM 682 O O . ALA A 1 86 ? 22.538 -5.571 -9.779 1.00 96.56 86 ALA A O 1
ATOM 683 N N . LEU A 1 87 ? 20.791 -4.930 -11.038 1.00 96.06 87 LEU A N 1
ATOM 684 C CA . LEU A 1 87 ? 20.480 -6.276 -11.531 1.00 96.06 87 LEU A CA 1
ATOM 685 C C . LEU A 1 87 ? 21.602 -6.851 -12.405 1.00 96.06 87 LEU A C 1
ATOM 687 O O . LEU A 1 87 ? 21.949 -8.023 -12.257 1.00 96.06 87 LEU A O 1
ATOM 691 N N . LEU A 1 88 ? 22.213 -6.038 -13.273 1.00 94.25 88 LEU A N 1
ATOM 692 C CA . LEU A 1 88 ? 23.368 -6.457 -14.075 1.00 94.25 88 LEU A CA 1
ATOM 693 C C . LEU A 1 88 ? 24.557 -6.840 -13.182 1.00 94.25 88 LEU A C 1
ATOM 695 O O . LEU A 1 88 ? 25.129 -7.916 -13.357 1.00 94.25 88 LEU A O 1
ATOM 699 N N . GLY A 1 89 ? 24.874 -6.024 -12.175 1.00 93.81 89 GLY A N 1
ATOM 700 C CA . GLY A 1 89 ? 25.908 -6.338 -11.187 1.00 93.81 89 GLY A CA 1
ATOM 701 C C . GLY A 1 89 ? 25.613 -7.626 -10.414 1.00 93.81 89 GLY A C 1
ATOM 702 O O . GLY A 1 89 ? 26.489 -8.483 -10.290 1.00 93.81 89 GLY A O 1
ATOM 703 N N . ALA A 1 90 ? 24.368 -7.817 -9.968 1.00 90.56 90 ALA A N 1
ATOM 704 C CA . ALA A 1 90 ? 23.938 -9.042 -9.293 1.00 90.56 90 ALA A CA 1
ATOM 705 C C . ALA A 1 90 ? 24.075 -10.281 -10.195 1.00 90.56 90 ALA A C 1
ATOM 707 O O . ALA A 1 90 ? 24.565 -11.318 -9.748 1.00 90.56 90 ALA A O 1
ATOM 708 N N . SER A 1 91 ? 23.706 -10.172 -11.475 1.00 87.19 91 SER A N 1
ATOM 709 C CA . SER A 1 91 ? 23.852 -11.266 -12.443 1.00 87.19 91 SER A CA 1
ATOM 710 C C . SER A 1 91 ? 25.321 -11.628 -12.701 1.00 87.19 91 SER A C 1
ATOM 712 O O . SER A 1 91 ? 25.672 -12.809 -12.758 1.00 87.19 91 SER A O 1
ATOM 714 N N . TRP A 1 92 ? 26.202 -10.625 -12.761 1.00 86.81 92 TRP A N 1
ATOM 715 C CA . TRP A 1 92 ? 27.638 -10.823 -12.939 1.00 86.81 92 TRP A CA 1
ATOM 716 C C . TRP A 1 92 ? 28.271 -11.499 -11.717 1.00 86.81 92 TRP A C 1
ATOM 718 O O . TRP A 1 92 ? 28.978 -12.504 -11.857 1.00 86.81 92 TRP A O 1
ATOM 728 N N . LEU A 1 93 ? 27.939 -11.026 -10.512 1.00 84.94 93 LEU A N 1
ATOM 729 C CA . LEU A 1 93 ? 28.343 -11.660 -9.256 1.00 84.94 93 LEU A CA 1
ATOM 730 C C . LEU A 1 93 ? 27.837 -13.104 -9.176 1.00 84.94 93 LEU A C 1
ATOM 732 O O . LEU A 1 93 ? 28.607 -14.002 -8.848 1.00 84.94 93 LEU A O 1
ATOM 736 N N . HIS A 1 94 ? 26.583 -13.374 -9.534 1.00 79.50 94 HIS A N 1
ATOM 737 C CA . HIS A 1 94 ? 26.048 -14.735 -9.519 1.00 79.50 94 HIS A CA 1
ATOM 738 C C . HIS A 1 94 ? 26.805 -15.672 -10.478 1.00 79.50 94 HIS A C 1
ATOM 740 O O . HIS A 1 94 ? 27.137 -16.798 -10.103 1.00 79.50 94 HIS A O 1
ATOM 746 N N . SER A 1 95 ? 27.145 -15.199 -11.682 1.00 75.31 95 SER A N 1
ATOM 747 C CA . SER A 1 95 ? 27.868 -15.997 -12.686 1.00 75.31 95 SER A CA 1
ATOM 748 C C . SER A 1 95 ? 29.292 -16.393 -12.263 1.00 75.31 95 SER A C 1
ATOM 750 O O . SER A 1 95 ? 29.761 -17.475 -12.609 1.00 75.31 95 SER A O 1
ATOM 752 N N . THR A 1 96 ? 29.966 -15.556 -11.470 1.00 70.62 96 THR A N 1
ATOM 753 C CA . THR A 1 96 ? 31.361 -15.763 -11.043 1.00 70.62 96 THR A CA 1
ATOM 754 C C . THR A 1 96 ? 31.467 -16.429 -9.669 1.00 70.62 96 THR A C 1
ATOM 756 O O . THR A 1 96 ? 32.338 -17.271 -9.438 1.00 70.62 96 THR A O 1
ATOM 759 N N . THR A 1 97 ? 30.558 -16.092 -8.755 1.00 64.88 97 THR A N 1
ATOM 760 C CA . THR A 1 97 ? 30.637 -16.502 -7.346 1.00 64.88 97 THR A CA 1
ATOM 761 C C . THR A 1 97 ? 29.964 -17.848 -7.098 1.00 64.88 97 THR A C 1
ATOM 763 O O . THR A 1 97 ? 30.424 -18.585 -6.233 1.00 64.88 97 THR A O 1
ATOM 766 N N . 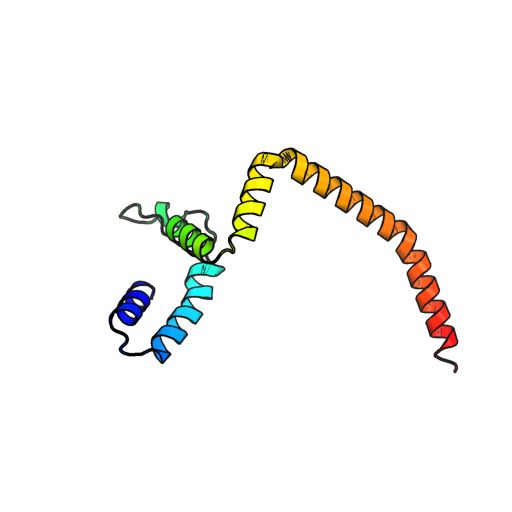SER A 1 98 ? 28.939 -18.231 -7.871 1.00 64.12 98 SER A N 1
ATOM 767 C CA . SER A 1 98 ? 28.214 -19.493 -7.652 1.00 64.12 98 SER A CA 1
ATOM 768 C C . SER A 1 98 ? 29.120 -20.723 -7.820 1.00 64.12 98 SER A C 1
ATOM 770 O O . SER A 1 98 ? 29.156 -21.588 -6.949 1.00 64.12 98 SER A O 1
ATOM 772 N N . ALA A 1 99 ? 29.966 -20.764 -8.856 1.00 66.31 99 ALA A N 1
ATOM 773 C CA . ALA A 1 99 ? 30.883 -21.888 -9.073 1.00 66.31 99 ALA A CA 1
ATOM 774 C C . ALA A 1 99 ? 31.943 -22.028 -7.961 1.00 66.31 99 ALA A C 1
ATOM 776 O O . ALA A 1 99 ? 32.256 -23.141 -7.535 1.00 66.31 99 ALA A O 1
ATOM 777 N N . SER A 1 100 ? 32.481 -20.910 -7.469 1.00 66.88 100 SER A N 1
ATOM 778 C CA . SER A 1 100 ? 33.505 -20.890 -6.413 1.00 66.88 100 SER A CA 1
ATOM 779 C C . SER A 1 100 ? 32.909 -21.117 -5.021 1.00 66.88 100 SER A C 1
ATOM 781 O O . SER A 1 100 ? 33.494 -21.831 -4.212 1.00 66.88 100 SER A O 1
ATOM 783 N N . PHE A 1 101 ? 31.717 -20.582 -4.753 1.00 72.62 101 PHE A N 1
ATOM 784 C CA . PHE A 1 101 ? 30.979 -20.781 -3.507 1.00 72.62 101 PHE A CA 1
ATOM 785 C C . PHE A 1 101 ? 30.480 -22.222 -3.370 1.00 72.62 101 PHE A C 1
ATOM 787 O O . PHE A 1 101 ? 30.693 -22.835 -2.327 1.00 72.62 101 PHE A O 1
ATOM 794 N N . ILE A 1 102 ? 29.925 -22.811 -4.438 1.00 73.38 102 ILE A N 1
ATOM 795 C CA . ILE A 1 102 ? 29.532 -24.229 -4.461 1.00 73.38 102 ILE A CA 1
ATOM 796 C C . ILE A 1 102 ? 30.763 -25.128 -4.268 1.00 73.38 102 ILE A C 1
ATOM 798 O O . ILE A 1 102 ? 30.694 -26.082 -3.499 1.00 73.38 102 ILE A O 1
ATOM 802 N N . LYS A 1 103 ? 31.915 -24.811 -4.883 1.00 71.62 103 LYS A N 1
ATOM 803 C CA . LYS A 1 103 ? 33.175 -25.548 -4.653 1.00 71.62 103 LYS A CA 1
ATOM 804 C C . LYS A 1 103 ? 33.702 -25.401 -3.220 1.00 71.62 103 LYS A C 1
ATOM 806 O O . LYS A 1 103 ? 34.153 -26.390 -2.643 1.00 71.62 103 LYS A O 1
ATOM 811 N N . SER A 1 104 ? 33.618 -24.214 -2.622 1.00 78.69 104 SER A N 1
ATOM 812 C CA . SER A 1 104 ? 34.017 -23.994 -1.225 1.00 78.69 104 SER A CA 1
ATOM 813 C C . SER A 1 104 ? 33.101 -24.727 -0.250 1.00 78.69 104 SER A C 1
ATOM 815 O O . SER A 1 104 ? 33.598 -25.414 0.635 1.00 78.69 104 SER A O 1
ATOM 817 N N . ILE A 1 105 ? 31.782 -24.673 -0.444 1.00 81.75 105 I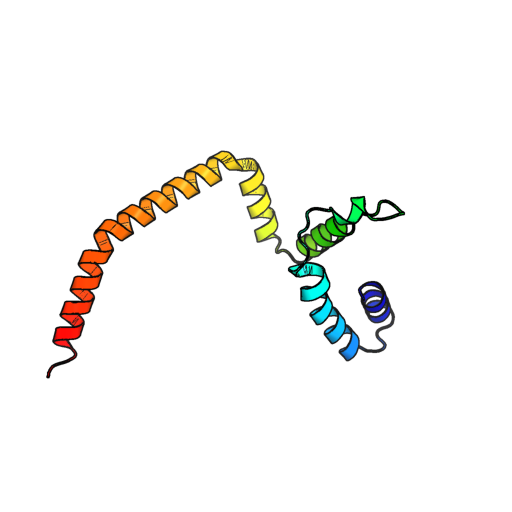LE A N 1
ATOM 818 C CA . ILE A 1 105 ? 30.831 -25.435 0.377 1.00 81.75 105 ILE A CA 1
ATOM 819 C C . ILE A 1 105 ? 31.067 -26.937 0.220 1.00 81.75 105 ILE A C 1
ATOM 821 O O . ILE A 1 105 ? 31.103 -27.650 1.216 1.00 81.75 105 ILE A O 1
ATOM 825 N N . ASN A 1 106 ? 31.278 -27.419 -1.006 1.00 80.00 106 ASN A N 1
ATOM 826 C CA . ASN A 1 106 ? 31.509 -28.837 -1.270 1.00 80.00 106 ASN A CA 1
ATOM 827 C C . ASN A 1 106 ? 32.827 -29.332 -0.638 1.00 80.00 106 ASN A C 1
ATOM 829 O O . ASN A 1 106 ? 32.855 -30.357 0.038 1.00 80.00 106 ASN A O 1
ATOM 833 N N . SER A 1 107 ? 33.914 -28.563 -0.756 1.00 79.69 107 SER A N 1
ATOM 834 C CA . SER A 1 107 ? 35.195 -28.920 -0.123 1.00 79.69 107 SER A CA 1
ATOM 835 C C . SER A 1 107 ? 35.154 -28.857 1.410 1.00 79.69 107 SER A C 1
ATOM 837 O O . SER A 1 107 ? 35.799 -29.667 2.078 1.00 79.69 107 SER A O 1
ATOM 839 N N . LEU A 1 108 ? 34.360 -27.947 1.978 1.00 81.50 108 LEU A N 1
ATOM 840 C CA . LEU A 1 108 ? 34.136 -27.845 3.419 1.00 81.50 108 LEU A CA 1
ATOM 841 C C . LEU A 1 108 ? 33.231 -28.979 3.934 1.00 81.50 108 LEU A C 1
ATOM 843 O O . LEU A 1 108 ? 33.517 -29.556 4.981 1.00 81.50 108 LEU A O 1
ATOM 847 N N . ALA A 1 109 ? 32.211 -29.370 3.163 1.00 80.81 109 ALA A N 1
ATOM 848 C CA . ALA A 1 109 ? 31.367 -30.531 3.443 1.00 80.81 109 ALA A CA 1
ATOM 849 C C . ALA A 1 109 ? 32.177 -31.837 3.433 1.00 80.81 109 ALA A C 1
ATOM 851 O O . ALA A 1 109 ? 32.039 -32.645 4.348 1.00 80.81 109 ALA A O 1
ATOM 852 N N . HIS A 1 110 ? 33.094 -32.002 2.473 1.00 78.06 110 HIS A N 1
ATOM 853 C CA . HIS A 1 110 ? 34.013 -33.145 2.438 1.00 78.06 110 HIS A CA 1
ATOM 854 C C . HIS A 1 110 ? 35.030 -33.171 3.592 1.00 78.06 110 HIS A C 1
ATOM 856 O O . HIS A 1 110 ? 35.526 -34.242 3.927 1.00 78.06 110 HIS A O 1
ATOM 862 N N . ARG A 1 111 ? 35.347 -32.025 4.213 1.00 78.56 111 ARG A N 1
ATOM 863 C CA . ARG A 1 111 ? 36.212 -31.961 5.408 1.00 78.56 111 ARG A CA 1
ATOM 864 C C . ARG A 1 111 ? 35.468 -32.210 6.721 1.00 78.56 111 ARG A C 1
ATOM 866 O O . ARG A 1 111 ? 36.088 -32.697 7.660 1.00 78.56 111 ARG A O 1
ATOM 873 N N . LEU A 1 112 ? 34.191 -31.836 6.807 1.00 77.81 112 LEU A N 1
ATOM 874 C CA . LEU A 1 112 ? 33.388 -31.919 8.037 1.00 77.81 112 LEU A CA 1
ATOM 875 C C . LEU A 1 112 ? 32.571 -33.206 8.164 1.00 77.81 112 LEU A C 1
ATOM 877 O O . LEU A 1 112 ? 32.224 -33.580 9.280 1.00 77.81 112 LEU A O 1
ATOM 881 N N . LEU A 1 113 ? 32.284 -33.887 7.054 1.00 66.88 113 LEU A N 1
ATOM 882 C CA . LEU A 1 113 ? 31.737 -35.241 7.050 1.00 66.88 113 LEU A CA 1
ATOM 883 C C . LEU A 1 113 ? 32.846 -36.225 6.655 1.00 66.88 113 LEU A C 1
ATOM 885 O O . LEU A 1 113 ? 32.912 -36.633 5.491 1.00 66.88 113 LEU A O 1
ATOM 889 N N . PRO A 1 114 ? 33.739 -36.608 7.587 1.00 61.53 114 PRO A N 1
ATOM 890 C CA . PRO A 1 114 ? 34.511 -37.818 7.392 1.00 61.53 114 PRO A CA 1
ATOM 891 C C . PRO A 1 114 ? 33.513 -38.983 7.377 1.00 61.53 114 PRO A C 1
ATOM 893 O O . PRO A 1 114 ? 32.614 -39.051 8.218 1.00 61.53 114 PRO A O 1
ATOM 896 N N . ARG A 1 115 ? 33.634 -39.871 6.391 1.00 57.47 115 ARG A N 1
ATOM 897 C CA . ARG A 1 115 ? 33.162 -41.239 6.601 1.00 57.47 115 ARG A CA 1
ATOM 898 C C . ARG A 1 115 ? 33.981 -41.873 7.713 1.00 57.47 115 ARG A C 1
ATOM 900 O O . ARG A 1 115 ? 35.214 -41.657 7.692 1.00 57.47 115 ARG A O 1
#

pLDDT: mean 90.78, std 9.41, range [57.47, 98.06]

Radius of gyration: 24.99 Å; chains: 1; bounding box: 62×54×38 Å